Protein AF-A0A482X866-F1 (afdb_monomer_lite)

Organism: Laodelphax striatellus (NCBI:txid195883)

Sequence (170 aa):
MGLFTWKLSGLPGAQVAHSLAEAVRQKCSPEDVVMLLKEVPGAEEAGGGGGDAAASSRFNPLKIDVLIQTLLHLGAKSFSHSFAAISKYHYVFKTLAESEEAQICILKSVFELWRDHQQMMVVIIDKMLKTQILECSAVATGYSRREMSHEASPSSSIFIYDVVWLTQSF

Secondary structure (DSSP, 8-state):
----GGGSTTSTTHHHHHHHHHHHHTT--HHHHHHHHHTSPPTTTS--------TT-SS-HHHHHHHHHHHHHHHTTSHHHHHHHHHHTHHHHHHHTSSHHHHHHHHHHHHHHHTT-HHHHHHHHHHHHHTTSS-HHHHHHHHHSHHHHHHS-HHHHHHHHHHHHHHHT-

Foldseek 3Di:
DFPLVLPDPPDQCSVLLVVLLVCVVVVHALVVLVVSLVPRDAPVPPDDDDDDCPDDPVAGLSSLLSCLSRQCVVQVPDLVSNLVSCVRNVVVLQVQLVDLVSLLSNLVSLCNNCVVPLVSSLSNVLSCCVSVSHDLVSLVVSCPPVVNVVSHDPVSNVSSCVSSVVSVVD

Structure (mmCIF, N/CA/C/O backbone):
data_AF-A0A482X866-F1
#
_entry.id   AF-A0A482X866-F1
#
loop_
_atom_site.group_PDB
_atom_site.id
_atom_site.type_symbol
_atom_site.label_atom_id
_atom_site.label_alt_id
_atom_site.label_comp_id
_atom_site.label_asym_id
_atom_site.label_entity_id
_atom_site.label_seq_id
_atom_site.pdbx_PDB_ins_code
_atom_site.Cartn_x
_atom_site.Cartn_y
_atom_site.Cartn_z
_atom_site.occupancy
_atom_site.B_iso_or_equiv
_atom_site.auth_seq_id
_atom_site.auth_comp_id
_atom_site.auth_asym_id
_atom_site.auth_atom_id
_atom_site.pdbx_PDB_model_num
ATOM 1 N N . MET A 1 1 ? 12.131 -12.239 -1.484 1.00 49.59 1 MET A N 1
ATOM 2 C CA . MET A 1 1 ? 10.698 -11.909 -1.320 1.00 49.59 1 MET A CA 1
ATOM 3 C C . MET A 1 1 ? 10.400 -12.371 0.082 1.00 49.59 1 MET A C 1
ATOM 5 O O . MET A 1 1 ? 10.583 -13.563 0.326 1.00 49.59 1 MET A O 1
ATOM 9 N N . GLY A 1 2 ? 10.060 -11.450 0.987 1.00 48.81 2 GLY A N 1
ATOM 10 C CA . GLY A 1 2 ? 9.758 -11.800 2.371 1.00 48.81 2 GLY A CA 1
ATOM 11 C C . GLY A 1 2 ? 8.700 -12.901 2.435 1.00 48.81 2 GLY A C 1
ATOM 12 O O . GLY A 1 2 ? 7.945 -13.112 1.479 1.00 48.81 2 GLY A O 1
ATOM 13 N N . LEU A 1 3 ? 8.691 -13.654 3.534 1.00 51.50 3 LEU A N 1
ATOM 14 C CA . LEU A 1 3 ? 7.676 -14.674 3.775 1.00 51.50 3 LEU A CA 1
ATOM 15 C C . LEU A 1 3 ? 6.302 -14.015 3.626 1.00 51.50 3 LEU A C 1
ATOM 17 O O . LEU A 1 3 ? 5.966 -13.130 4.397 1.00 51.50 3 LEU A O 1
ATOM 21 N N . PHE A 1 4 ? 5.524 -14.416 2.620 1.00 60.62 4 PHE A N 1
ATOM 22 C CA . PHE A 1 4 ? 4.126 -14.010 2.529 1.00 60.62 4 PHE A CA 1
ATOM 23 C C . PHE A 1 4 ? 3.411 -14.591 3.750 1.00 60.62 4 PHE A C 1
ATOM 25 O O . PHE A 1 4 ? 3.157 -15.800 3.795 1.00 60.62 4 PHE A O 1
ATOM 32 N N . THR A 1 5 ? 3.162 -13.745 4.750 1.00 58.75 5 THR A N 1
ATOM 33 C CA . THR A 1 5 ? 2.804 -14.143 6.119 1.00 58.75 5 THR A CA 1
ATOM 34 C C . THR A 1 5 ? 1.581 -15.064 6.147 1.00 58.75 5 THR A C 1
ATOM 36 O O .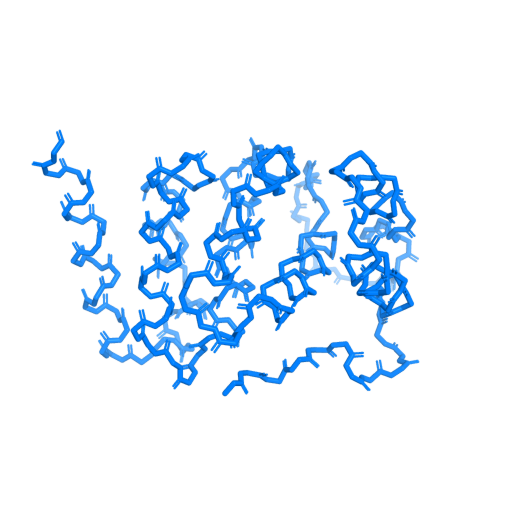 THR A 1 5 ? 1.538 -16.025 6.906 1.00 58.75 5 THR A O 1
ATOM 39 N N . TRP A 1 6 ? 0.643 -14.892 5.211 1.00 57.94 6 TRP A N 1
ATOM 40 C CA . TRP A 1 6 ? -0.627 -15.625 5.160 1.00 57.94 6 TRP A CA 1
ATOM 41 C C . TRP A 1 6 ? -0.584 -17.011 4.508 1.00 57.94 6 TRP A C 1
ATOM 43 O O . TRP A 1 6 ? -1.628 -17.632 4.344 1.00 57.94 6 TRP A O 1
ATOM 53 N N . LYS A 1 7 ? 0.590 -17.547 4.152 1.00 50.34 7 LYS A N 1
ATOM 54 C CA . LYS A 1 7 ? 0.690 -18.928 3.634 1.00 50.34 7 LYS A CA 1
ATOM 55 C C . LYS A 1 7 ? 0.345 -20.006 4.676 1.00 50.34 7 LYS A C 1
ATOM 57 O O . LYS A 1 7 ? 0.155 -21.160 4.302 1.00 50.34 7 LYS A O 1
ATOM 62 N N . LEU A 1 8 ? 0.278 -19.648 5.961 1.00 51.25 8 LEU A N 1
ATOM 63 C CA . LEU A 1 8 ? -0.081 -20.544 7.060 1.00 51.25 8 LEU A CA 1
ATOM 64 C C . LEU A 1 8 ? -1.575 -20.392 7.383 1.00 51.25 8 LEU A C 1
ATOM 66 O O . LEU A 1 8 ? -2.016 -19.348 7.862 1.00 51.25 8 LEU A O 1
ATOM 70 N N . SER A 1 9 ? -2.354 -21.448 7.149 1.00 50.38 9 SER A N 1
ATOM 71 C CA . SER A 1 9 ? -3.823 -21.507 7.261 1.00 50.38 9 SER A CA 1
ATOM 72 C C . SER A 1 9 ? -4.387 -21.437 8.696 1.00 50.38 9 SER A C 1
ATOM 74 O O . SER A 1 9 ? -5.456 -21.973 8.964 1.00 50.38 9 SER A O 1
ATOM 76 N N . GLY A 1 10 ? -3.690 -20.777 9.625 1.00 56.66 10 GLY A N 1
ATOM 77 C CA . GLY A 1 10 ? -4.089 -20.640 11.033 1.00 56.66 10 GLY A CA 1
ATOM 78 C C . GLY A 1 10 ? -3.793 -19.276 11.661 1.00 56.66 10 GLY A C 1
ATOM 79 O O . GLY A 1 10 ? -3.995 -19.114 12.860 1.00 56.66 10 GLY A O 1
ATOM 80 N N . LEU A 1 11 ? -3.306 -18.302 10.886 1.00 67.19 11 LEU A N 1
ATOM 81 C CA . LEU A 1 11 ? -3.042 -16.956 11.397 1.00 67.19 11 LEU A CA 1
ATOM 82 C C . LEU A 1 11 ? -4.323 -16.100 11.405 1.00 67.19 11 LEU A C 1
ATOM 84 O O . LEU A 1 11 ? -5.143 -16.216 10.485 1.00 67.19 11 LEU A O 1
ATOM 88 N N . PRO A 1 12 ? -4.502 -15.221 12.406 1.00 69.06 12 PRO A N 1
ATOM 89 C CA . PRO A 1 12 ? -5.661 -14.334 12.476 1.00 69.06 12 PRO A CA 1
ATOM 90 C C . PRO A 1 12 ? -5.691 -13.426 11.243 1.00 69.06 12 PRO A C 1
ATOM 92 O O . PRO A 1 12 ? -4.735 -12.712 10.995 1.00 69.06 12 PRO A O 1
ATOM 95 N N . GLY A 1 13 ? -6.759 -13.461 10.442 1.00 74.81 13 GLY A N 1
ATOM 96 C CA . GLY A 1 13 ? -6.849 -12.693 9.189 1.00 74.81 13 GLY A CA 1
ATOM 97 C C . GLY A 1 13 ? -6.429 -13.448 7.919 1.00 74.81 13 GLY A C 1
ATOM 98 O O . GLY A 1 13 ? -6.659 -12.939 6.823 1.00 74.81 13 GLY A O 1
ATOM 99 N N . ALA A 1 14 ? -5.924 -14.686 8.022 1.00 78.94 14 ALA A N 1
ATOM 100 C CA . ALA A 1 14 ? -5.536 -15.490 6.856 1.00 78.94 14 ALA A CA 1
ATOM 101 C C . ALA A 1 14 ? -6.706 -15.745 5.890 1.00 78.94 14 ALA A C 1
ATOM 103 O O . ALA A 1 14 ? -6.525 -15.653 4.678 1.00 78.94 14 ALA A O 1
ATOM 104 N N . GLN A 1 15 ? -7.906 -16.028 6.409 1.00 81.62 15 GLN A N 1
ATOM 105 C CA . GLN A 1 15 ? -9.103 -16.227 5.581 1.00 81.62 15 GLN A CA 1
ATOM 106 C C . GLN A 1 15 ? -9.456 -14.962 4.790 1.00 81.62 15 GLN A C 1
ATOM 108 O O . GLN A 1 15 ? -9.634 -15.032 3.577 1.00 81.62 15 GLN A O 1
ATOM 113 N N . VAL A 1 16 ? -9.454 -13.799 5.449 1.00 85.19 16 VAL A N 1
ATOM 114 C CA . VAL A 1 16 ? -9.720 -12.515 4.787 1.00 85.19 16 VAL A CA 1
ATOM 115 C C . VAL A 1 16 ? -8.632 -12.189 3.765 1.00 85.19 16 VAL A C 1
ATOM 117 O O . VAL A 1 16 ? -8.950 -11.729 2.675 1.00 85.19 16 VAL A O 1
ATOM 120 N N . ALA A 1 17 ? -7.362 -12.487 4.054 1.00 85.88 17 ALA A N 1
ATOM 121 C CA . ALA A 1 17 ? -6.268 -12.318 3.097 1.00 85.88 17 ALA A CA 1
ATOM 122 C C . ALA A 1 17 ? -6.465 -13.168 1.827 1.00 85.88 17 ALA A C 1
ATOM 124 O O . ALA A 1 17 ? -6.204 -12.688 0.723 1.00 85.88 17 ALA A O 1
ATOM 125 N N . HIS A 1 18 ? -6.965 -14.403 1.954 1.00 85.75 18 HIS A N 1
ATOM 126 C CA . HIS A 1 18 ? -7.275 -15.257 0.801 1.00 85.75 18 HIS A CA 1
ATOM 127 C C . HIS A 1 18 ? -8.451 -14.701 -0.009 1.00 85.75 18 HIS A C 1
ATOM 129 O O . HIS A 1 18 ? -8.310 -14.513 -1.218 1.00 85.75 18 HIS A O 1
ATOM 135 N N . SER A 1 19 ? -9.561 -14.353 0.650 1.00 87.75 19 SER A N 1
ATOM 136 C CA . SER A 1 19 ? -10.724 -13.739 -0.005 1.00 87.75 19 SER A CA 1
ATOM 137 C C . SER A 1 19 ? -10.353 -12.432 -0.712 1.00 87.75 19 SER A C 1
ATOM 139 O O . SER A 1 19 ? -10.730 -12.201 -1.861 1.00 87.75 19 SER A O 1
ATOM 141 N N . LEU A 1 20 ? -9.542 -11.594 -0.060 1.00 88.88 20 LEU A N 1
ATOM 142 C CA . LEU A 1 20 ? -9.030 -10.353 -0.628 1.00 88.88 20 LEU A CA 1
ATOM 143 C C . LEU A 1 20 ? -8.134 -10.623 -1.841 1.00 88.88 20 LEU A C 1
ATOM 145 O O . LEU A 1 20 ? -8.250 -9.936 -2.857 1.00 88.88 20 LEU A O 1
ATOM 149 N N . ALA A 1 21 ? -7.268 -11.636 -1.777 1.00 88.75 21 ALA A N 1
ATOM 150 C CA . ALA A 1 21 ? -6.409 -11.990 -2.897 1.00 88.75 21 ALA A CA 1
ATOM 151 C C . ALA A 1 21 ? -7.219 -12.422 -4.129 1.00 88.75 21 ALA A C 1
ATOM 153 O O . ALA A 1 21 ? -6.893 -12.032 -5.255 1.00 88.75 21 ALA A O 1
ATOM 154 N N . GLU A 1 22 ? -8.279 -13.205 -3.930 1.00 89.56 22 GLU A N 1
ATOM 155 C CA . GLU A 1 22 ? -9.188 -13.627 -4.997 1.00 89.56 22 GLU A CA 1
ATOM 156 C C . GLU A 1 22 ? -9.973 -12.446 -5.577 1.00 89.56 22 GLU A C 1
ATOM 158 O O . GLU A 1 22 ? -9.969 -12.247 -6.795 1.00 89.56 22 GLU A O 1
ATOM 163 N N . ALA A 1 23 ? -10.553 -11.600 -4.723 1.00 89.19 23 ALA A N 1
ATOM 164 C CA . ALA A 1 23 ? -11.293 -10.414 -5.145 1.00 89.19 23 ALA A CA 1
ATOM 165 C C . ALA A 1 23 ? -10.414 -9.448 -5.961 1.00 89.19 23 ALA A C 1
ATOM 167 O O . ALA A 1 23 ? -10.821 -8.929 -7.005 1.00 89.19 23 ALA A O 1
ATOM 168 N N . VAL A 1 24 ? -9.169 -9.218 -5.535 1.00 89.12 24 VAL A N 1
ATOM 169 C CA . VAL A 1 24 ? -8.221 -8.346 -6.250 1.00 89.12 24 VAL A CA 1
ATOM 170 C C . VAL A 1 24 ? -7.841 -8.940 -7.608 1.00 89.12 24 VAL A C 1
ATOM 172 O O . VAL A 1 24 ? -7.778 -8.206 -8.598 1.00 89.12 24 VAL A O 1
ATOM 175 N N . ARG A 1 25 ? -7.664 -10.266 -7.706 1.00 87.69 25 ARG A N 1
ATOM 176 C CA . ARG A 1 25 ? -7.442 -10.956 -8.993 1.00 87.69 25 ARG A CA 1
ATOM 177 C C . ARG A 1 25 ? -8.636 -10.820 -9.937 1.00 87.69 25 ARG A C 1
ATOM 179 O O . ARG A 1 25 ? -8.438 -10.689 -11.143 1.00 87.69 25 ARG A O 1
ATOM 186 N N . GLN A 1 26 ? -9.849 -10.775 -9.393 1.00 91.19 26 GLN A N 1
ATOM 187 C CA . GLN A 1 26 ? -11.086 -10.503 -10.132 1.00 91.19 26 GLN A CA 1
ATOM 188 C C . GLN A 1 26 ? -11.323 -9.006 -10.407 1.00 91.19 26 GLN A C 1
ATOM 190 O O . GLN A 1 26 ? -12.365 -8.631 -10.936 1.00 91.19 26 GLN A O 1
ATOM 195 N N . LYS A 1 27 ? -10.333 -8.146 -10.129 1.00 87.94 27 LYS A N 1
ATOM 196 C CA . LYS A 1 27 ? -10.365 -6.695 -10.365 1.00 87.94 27 LYS A CA 1
ATOM 197 C C . LYS A 1 27 ? -11.463 -5.957 -9.587 1.00 87.94 27 LYS A C 1
ATOM 199 O O . LYS A 1 27 ? -11.923 -4.928 -10.079 1.00 87.94 27 LYS A O 1
ATOM 204 N N . CYS A 1 28 ? -11.781 -6.402 -8.370 1.00 88.81 28 CYS A N 1
ATOM 205 C CA . CYS A 1 28 ? -12.707 -5.718 -7.456 1.00 88.81 28 CYS A CA 1
ATOM 206 C C . CYS A 1 28 ? -12.420 -4.213 -7.286 1.00 88.81 28 CYS A C 1
ATOM 208 O O . CYS A 1 28 ? -11.300 -3.732 -7.560 1.00 88.81 28 CYS A O 1
ATOM 210 N N . SER A 1 29 ? -13.439 -3.471 -6.852 1.00 92.12 29 SER A N 1
ATOM 211 C CA . SER A 1 29 ? -13.346 -2.033 -6.613 1.00 92.12 29 SER A CA 1
ATOM 212 C C . SER A 1 29 ? -12.680 -1.721 -5.259 1.00 92.12 29 SER A C 1
ATOM 214 O O . SER A 1 29 ? -12.544 -2.602 -4.406 1.00 92.12 29 SER A O 1
ATOM 216 N N . PRO A 1 30 ? -12.206 -0.483 -5.033 1.00 88.81 30 PRO A N 1
ATOM 217 C CA . PRO A 1 30 ? -11.706 -0.062 -3.722 1.00 88.81 30 PRO A CA 1
ATOM 218 C C . PRO A 1 30 ? -12.738 -0.229 -2.598 1.00 88.81 30 PRO A C 1
ATOM 220 O O . PRO A 1 30 ? -12.375 -0.558 -1.471 1.00 88.81 30 PRO A O 1
ATOM 223 N N . GLU A 1 31 ? -14.021 -0.044 -2.906 1.00 90.12 31 GLU A N 1
ATOM 224 C CA . GLU A 1 31 ? -15.131 -0.202 -1.966 1.00 90.12 31 GLU A CA 1
ATOM 225 C C . GLU A 1 31 ? -15.289 -1.663 -1.530 1.00 90.12 31 GLU A C 1
ATOM 227 O O . GLU A 1 31 ? -15.437 -1.925 -0.336 1.00 90.12 31 GLU A O 1
ATOM 232 N N . ASP A 1 32 ? -15.164 -2.614 -2.463 1.00 89.38 32 ASP A N 1
ATOM 233 C CA . ASP A 1 32 ? -15.185 -4.051 -2.159 1.00 89.38 32 ASP A CA 1
ATOM 234 C C . ASP A 1 32 ? -14.054 -4.431 -1.194 1.00 89.38 32 ASP A C 1
ATOM 236 O O . ASP A 1 32 ? -14.256 -5.184 -0.241 1.00 89.38 32 ASP A O 1
ATOM 240 N N . VAL A 1 33 ? -12.859 -3.864 -1.399 1.00 89.12 33 VAL A N 1
ATOM 241 C CA . VAL A 1 33 ? -11.713 -4.077 -0.504 1.00 89.12 33 VAL A CA 1
ATOM 242 C C . VAL A 1 33 ? -12.009 -3.551 0.898 1.00 89.12 33 VAL A C 1
ATOM 244 O O . VAL A 1 33 ? -11.759 -4.252 1.876 1.00 89.12 33 VAL A O 1
ATOM 247 N N . VAL A 1 34 ? -12.576 -2.346 1.022 1.00 87.88 34 VAL A N 1
ATOM 248 C CA . VAL A 1 34 ? -12.972 -1.787 2.326 1.00 87.88 34 VAL A CA 1
ATOM 249 C C . VAL A 1 34 ? -14.017 -2.671 3.009 1.00 87.88 34 VAL A C 1
ATOM 251 O O . VAL A 1 34 ? -13.954 -2.852 4.224 1.00 87.88 34 VAL A O 1
ATOM 254 N N . MET A 1 35 ? -14.958 -3.239 2.251 1.00 88.19 35 MET A N 1
ATOM 255 C CA . MET A 1 35 ? -15.966 -4.157 2.783 1.00 88.19 35 MET A CA 1
ATOM 256 C C . MET A 1 35 ? -15.339 -5.447 3.315 1.00 88.19 35 MET A C 1
ATOM 258 O O . MET A 1 35 ? -15.608 -5.804 4.459 1.00 88.19 35 MET A O 1
ATOM 262 N N . LEU A 1 36 ? -14.436 -6.079 2.561 1.00 88.00 36 LEU A N 1
ATOM 263 C CA . LEU A 1 36 ? -13.717 -7.279 3.010 1.00 88.00 36 LEU A CA 1
ATOM 264 C C . LEU A 1 36 ? -12.851 -7.007 4.247 1.00 88.00 36 LEU A C 1
ATOM 266 O O . LEU A 1 36 ? -12.802 -7.809 5.174 1.00 88.00 36 LEU A O 1
ATOM 270 N N . LEU A 1 37 ? -12.213 -5.836 4.325 1.00 86.12 37 LEU A N 1
ATOM 271 C CA . LEU A 1 37 ? -11.425 -5.452 5.498 1.00 86.12 37 LEU A CA 1
ATOM 272 C C . LEU A 1 37 ? -12.268 -5.266 6.770 1.00 86.12 37 LEU A C 1
ATOM 274 O O . LEU A 1 37 ? -11.710 -5.282 7.870 1.00 86.12 37 LEU A O 1
ATOM 278 N N . LYS A 1 38 ? -13.592 -5.084 6.675 1.00 85.81 38 LYS A N 1
ATOM 279 C CA . LYS A 1 38 ? -14.466 -5.042 7.862 1.00 85.81 38 LYS A CA 1
ATOM 280 C C . LYS A 1 38 ? -14.588 -6.403 8.541 1.00 85.81 38 LYS A C 1
ATOM 282 O O . LYS A 1 38 ? -14.806 -6.418 9.745 1.00 85.81 38 LYS A O 1
ATOM 287 N N . GLU A 1 39 ? -14.390 -7.494 7.804 1.00 84.12 39 GLU A N 1
ATOM 288 C CA . GLU A 1 39 ? -14.464 -8.872 8.310 1.00 84.12 39 GLU A CA 1
ATOM 289 C C . GLU A 1 39 ? -13.228 -9.280 9.123 1.00 84.12 39 GLU A C 1
ATOM 291 O O . GLU A 1 39 ? -13.243 -10.300 9.809 1.00 84.12 39 GLU A O 1
ATOM 296 N N . VAL A 1 40 ? -12.145 -8.496 9.070 1.00 81.94 40 VAL A N 1
ATOM 297 C CA . VAL A 1 40 ? -10.960 -8.748 9.896 1.00 81.94 40 VAL A CA 1
ATOM 298 C C . VAL A 1 40 ? -11.308 -8.468 11.363 1.00 81.94 40 VAL A C 1
ATOM 300 O O . VAL A 1 40 ? -11.678 -7.324 11.673 1.00 81.94 40 VAL A O 1
ATOM 303 N N . PRO A 1 41 ? -11.140 -9.454 12.267 1.00 75.00 41 PRO A N 1
ATOM 304 C CA . PRO A 1 41 ? -11.446 -9.277 13.679 1.00 75.00 41 PRO A CA 1
ATOM 305 C C . PRO A 1 41 ? -10.634 -8.123 14.278 1.00 75.00 41 PRO A C 1
ATOM 307 O O . PRO A 1 41 ? -9.477 -7.871 13.915 1.00 75.00 41 PRO A O 1
ATOM 310 N N . GLY A 1 42 ? -11.272 -7.377 15.180 1.00 64.31 42 GLY A N 1
ATOM 311 C CA . GLY A 1 42 ? -10.607 -6.357 15.985 1.00 64.31 42 GLY A CA 1
ATOM 312 C C . GLY A 1 42 ? -9.525 -6.981 16.863 1.00 64.31 42 GLY A C 1
ATOM 313 O O . GLY A 1 42 ? -9.662 -8.126 17.290 1.00 64.31 42 GLY A O 1
ATOM 314 N N . ALA A 1 43 ? -8.473 -6.223 17.188 1.00 53.84 43 ALA A N 1
ATOM 315 C CA . ALA A 1 43 ? -7.453 -6.651 18.153 1.00 53.84 43 ALA A CA 1
ATOM 316 C C . ALA A 1 43 ? -8.048 -7.063 19.522 1.00 53.84 43 ALA A C 1
ATOM 318 O O . ALA A 1 43 ? -7.409 -7.792 20.270 1.00 53.84 43 ALA A O 1
ATOM 319 N N . GLU A 1 44 ? -9.282 -6.644 19.825 1.00 52.06 44 GLU A N 1
ATOM 320 C CA . GLU A 1 44 ? -10.010 -6.997 21.048 1.00 52.06 44 GLU A CA 1
ATOM 321 C C . GLU A 1 44 ? -10.621 -8.411 21.037 1.00 52.06 44 GLU A C 1
ATOM 323 O O . GLU A 1 44 ? -10.858 -8.973 22.103 1.00 52.06 44 GLU A O 1
ATOM 328 N N . GLU A 1 45 ? -10.845 -9.027 19.872 1.00 49.97 45 GLU A N 1
ATOM 329 C CA . GLU A 1 45 ? -11.539 -10.325 19.779 1.00 49.97 45 GLU A CA 1
ATOM 330 C C . GLU A 1 45 ? -10.585 -11.527 19.654 1.00 49.97 45 GLU A C 1
ATOM 332 O O . GLU A 1 45 ? -11.007 -12.672 19.813 1.00 49.97 45 GLU A O 1
ATOM 337 N N . ALA A 1 46 ? -9.292 -11.297 19.392 1.00 44.94 46 ALA A N 1
ATOM 338 C CA . ALA A 1 46 ? -8.346 -12.355 19.016 1.00 44.94 46 ALA A CA 1
ATOM 339 C C . ALA A 1 46 ? -7.494 -12.944 20.163 1.00 44.94 46 ALA A C 1
ATOM 341 O O . ALA A 1 46 ? -6.731 -13.878 19.916 1.00 44.94 46 ALA A O 1
ATOM 342 N N . GLY A 1 47 ? -7.604 -12.472 21.409 1.00 40.59 47 GLY A N 1
ATOM 343 C CA . GLY A 1 47 ? -6.862 -13.101 22.506 1.00 40.59 47 GLY A CA 1
ATOM 344 C C . GLY A 1 47 ? -6.927 -12.357 23.831 1.00 40.59 47 GLY A C 1
ATOM 345 O O . GLY A 1 47 ? -6.356 -11.282 23.982 1.00 40.59 47 GLY A O 1
ATOM 346 N N . GLY A 1 48 ? -7.576 -12.964 24.825 1.00 43.41 48 GLY A N 1
ATOM 347 C CA . GLY A 1 48 ? -7.426 -12.549 26.213 1.00 43.41 48 GLY A CA 1
ATOM 348 C C . GLY A 1 48 ? -6.013 -12.839 26.728 1.00 43.41 48 GLY A C 1
ATOM 349 O O . GLY A 1 48 ? -5.502 -13.942 26.545 1.00 43.41 48 GLY A O 1
ATOM 350 N N . GLY A 1 49 ? -5.426 -11.865 27.430 1.00 35.72 49 GLY A N 1
ATOM 351 C CA . GLY A 1 49 ? -4.307 -12.088 28.347 1.00 35.72 49 GLY A CA 1
ATOM 352 C C . GLY A 1 49 ? -3.066 -11.225 28.116 1.00 35.72 49 GLY A C 1
ATOM 353 O O . GLY A 1 49 ? -2.149 -11.644 27.425 1.00 35.72 49 GLY A O 1
ATOM 354 N N . GLY A 1 50 ? -2.991 -10.109 28.850 1.00 35.94 50 GLY A N 1
ATOM 355 C CA . GLY A 1 50 ? -1.750 -9.685 29.507 1.00 35.94 50 GLY A CA 1
ATOM 356 C C . GLY A 1 50 ? -0.862 -8.660 28.796 1.00 35.94 50 GLY A C 1
ATOM 357 O O . GLY A 1 50 ? -0.127 -8.999 27.881 1.00 35.94 50 GLY A O 1
ATOM 358 N N . GLY A 1 51 ? -0.817 -7.453 29.372 1.00 39.56 51 GLY A N 1
ATOM 359 C CA . GLY A 1 51 ? 0.429 -6.685 29.483 1.00 39.56 51 GLY A CA 1
ATOM 360 C C . GLY A 1 51 ? 0.798 -5.788 28.307 1.00 39.56 51 GLY A C 1
ATOM 361 O O . GLY A 1 51 ? 1.770 -6.052 27.619 1.00 39.56 51 GLY A O 1
ATOM 362 N N . ASP A 1 52 ? 0.024 -4.729 28.090 1.00 34.16 52 ASP A N 1
ATOM 363 C CA . ASP A 1 52 ? 0.484 -3.337 28.204 1.00 34.16 52 ASP A CA 1
ATOM 364 C C . ASP A 1 52 ? -0.559 -2.431 27.552 1.00 34.16 52 ASP A C 1
ATOM 366 O O . ASP A 1 52 ? -1.008 -2.648 26.428 1.00 34.16 52 ASP A O 1
ATOM 370 N N . ALA A 1 53 ? -0.991 -1.417 28.296 1.00 46.25 53 ALA A N 1
ATOM 371 C CA . ALA A 1 53 ? -1.979 -0.444 27.868 1.00 46.25 53 ALA A CA 1
ATOM 372 C C . ALA A 1 53 ? -1.420 0.443 26.739 1.00 46.25 53 ALA A C 1
ATOM 374 O O . ALA A 1 53 ? -1.053 1.596 26.957 1.00 46.25 53 ALA A O 1
ATOM 375 N N . ALA A 1 54 ? -1.377 -0.075 25.512 1.00 43.50 54 ALA A N 1
ATOM 376 C CA . ALA A 1 54 ? -1.277 0.734 24.309 1.00 43.50 54 ALA A CA 1
ATOM 377 C C . ALA A 1 54 ? -2.665 1.330 24.040 1.00 43.50 54 ALA A C 1
ATOM 379 O O . ALA A 1 54 ? -3.497 0.752 23.344 1.00 43.50 54 ALA A O 1
ATOM 380 N N . ALA A 1 55 ? -2.917 2.450 24.718 1.00 40.31 55 ALA A N 1
ATOM 381 C CA . ALA A 1 55 ? -4.007 3.396 24.522 1.00 40.31 55 ALA A CA 1
ATOM 382 C C . ALA A 1 55 ? -4.754 3.218 23.190 1.00 40.31 55 ALA A C 1
ATOM 384 O O . ALA A 1 55 ? -4.183 3.497 22.141 1.00 40.31 55 ALA A O 1
ATOM 385 N N . SER A 1 56 ? -6.016 2.772 23.254 1.00 43.16 56 SER A N 1
ATOM 386 C CA . SER A 1 56 ? -7.050 2.944 22.220 1.00 43.16 56 SER A CA 1
ATOM 387 C C . SER A 1 56 ? -6.495 3.148 20.803 1.00 43.16 56 SER A C 1
ATOM 389 O O . SER A 1 56 ? -6.555 4.258 20.264 1.00 43.16 56 SER A O 1
ATOM 391 N N . SER A 1 57 ? -5.892 2.111 20.221 1.00 51.56 57 SER A N 1
ATOM 392 C CA . SER A 1 57 ? -5.401 2.190 18.848 1.00 51.56 57 SER A CA 1
ATOM 393 C C . SER A 1 57 ? -6.602 2.457 17.942 1.00 51.56 57 SER A C 1
ATOM 395 O O . SER A 1 57 ? -7.415 1.569 17.698 1.00 51.56 57 SER A O 1
ATOM 397 N N . ARG A 1 58 ? -6.750 3.701 17.466 1.00 61.88 58 ARG A N 1
ATOM 398 C CA . ARG A 1 58 ? -7.821 4.119 16.538 1.00 61.88 58 ARG A CA 1
ATOM 399 C C . ARG A 1 58 ? -7.776 3.369 15.201 1.00 61.88 58 ARG A C 1
ATOM 401 O O . ARG A 1 58 ? -8.689 3.503 14.396 1.00 61.88 58 ARG A O 1
ATOM 408 N N . PHE A 1 59 ? -6.730 2.582 14.971 1.00 74.31 59 PHE A N 1
ATOM 409 C CA . PHE A 1 59 ? -6.530 1.756 13.793 1.00 74.31 59 PHE A CA 1
ATOM 410 C C . PHE A 1 59 ? -6.318 0.289 14.195 1.00 74.31 59 PHE A C 1
ATOM 412 O O . PHE A 1 59 ? -5.781 -0.016 15.263 1.00 74.31 59 PHE A O 1
ATOM 419 N N . ASN A 1 60 ? -6.723 -0.631 13.317 1.00 83.06 60 ASN A N 1
ATOM 420 C CA . ASN A 1 60 ? -6.505 -2.063 13.501 1.00 83.06 60 ASN A CA 1
ATOM 421 C C . ASN A 1 60 ? -5.230 -2.484 12.737 1.00 83.06 60 ASN A C 1
ATOM 423 O O . ASN A 1 60 ? -5.264 -2.511 11.502 1.00 83.06 60 ASN A O 1
ATOM 427 N N . PRO A 1 61 ? -4.126 -2.833 13.428 1.00 83.69 61 PRO A N 1
ATOM 428 C CA . PRO A 1 61 ? -2.874 -3.216 12.773 1.00 83.69 61 PRO A CA 1
ATOM 429 C C . PRO A 1 61 ? -3.025 -4.474 11.906 1.00 83.69 61 PRO A C 1
ATOM 431 O O . PRO A 1 61 ? -2.378 -4.582 10.870 1.00 83.69 61 PRO A O 1
ATOM 434 N N . LEU A 1 62 ? -3.939 -5.385 12.258 1.00 84.50 62 LEU A N 1
ATOM 435 C CA . LEU A 1 62 ? -4.201 -6.596 11.482 1.00 84.50 62 LEU A CA 1
ATOM 436 C C . LEU A 1 62 ? -4.858 -6.284 10.132 1.00 84.50 62 LEU A C 1
ATOM 438 O O . LEU A 1 62 ? -4.521 -6.897 9.123 1.00 84.50 62 LEU A O 1
ATOM 442 N N . LYS A 1 63 ? -5.769 -5.300 10.089 1.00 88.19 63 LYS A N 1
ATOM 443 C CA . LYS A 1 63 ? -6.383 -4.833 8.830 1.00 88.19 63 LYS A CA 1
ATOM 444 C C . LYS A 1 63 ? -5.339 -4.257 7.888 1.00 88.19 63 LYS A C 1
ATOM 446 O O . LYS A 1 63 ? -5.375 -4.531 6.690 1.00 88.19 63 LYS A O 1
ATOM 451 N N . ILE A 1 64 ? -4.423 -3.468 8.446 1.00 89.19 64 ILE A N 1
ATOM 452 C CA . ILE A 1 64 ? -3.301 -2.897 7.708 1.00 89.19 64 ILE A CA 1
ATOM 453 C C . ILE A 1 64 ? -2.438 -4.022 7.153 1.00 89.19 64 ILE A C 1
ATOM 455 O O . ILE A 1 64 ? -2.244 -4.085 5.944 1.00 89.19 64 ILE A O 1
ATOM 459 N N . ASP A 1 65 ? -1.988 -4.944 8.000 1.00 86.62 65 ASP A N 1
ATOM 460 C CA . ASP A 1 65 ? -1.081 -5.995 7.557 1.00 86.62 65 ASP A CA 1
ATOM 461 C C . ASP A 1 65 ? -1.713 -6.896 6.483 1.00 86.62 65 ASP A C 1
ATOM 463 O O . ASP A 1 65 ? -1.121 -7.100 5.423 1.00 86.62 65 ASP A O 1
ATOM 467 N N . VAL A 1 66 ? -2.968 -7.330 6.666 1.00 88.19 66 VAL A N 1
ATOM 468 C CA . VAL A 1 66 ? -3.712 -8.099 5.651 1.00 88.19 66 VAL A CA 1
ATOM 469 C C . VAL A 1 66 ? -3.773 -7.352 4.316 1.00 88.19 66 VAL A C 1
ATOM 471 O O . VAL A 1 66 ? -3.504 -7.955 3.272 1.00 88.19 66 VAL A O 1
ATOM 474 N N . LEU A 1 67 ? -4.082 -6.049 4.321 1.00 90.75 67 LEU A N 1
ATOM 475 C CA . LEU A 1 67 ? -4.143 -5.251 3.096 1.00 90.75 67 LEU A CA 1
ATOM 476 C C . LEU A 1 67 ? -2.771 -5.143 2.424 1.00 90.75 67 LEU A C 1
ATOM 478 O O . LEU A 1 67 ? -2.648 -5.437 1.232 1.00 90.75 67 LEU A O 1
ATOM 482 N N . ILE A 1 68 ? -1.760 -4.693 3.172 1.00 90.31 68 ILE A N 1
ATOM 483 C CA . ILE A 1 68 ? -0.423 -4.392 2.653 1.00 90.31 68 ILE A CA 1
ATOM 484 C C . ILE A 1 68 ? 0.223 -5.660 2.108 1.00 90.31 68 ILE A C 1
ATOM 486 O O . ILE A 1 68 ? 0.640 -5.677 0.947 1.00 90.31 68 ILE A O 1
ATOM 490 N N . GLN A 1 69 ? 0.238 -6.731 2.906 1.00 88.31 69 GLN A N 1
ATOM 491 C CA . GLN A 1 69 ? 0.800 -8.017 2.506 1.00 88.31 69 GLN A CA 1
ATOM 492 C C . GLN A 1 69 ? 0.091 -8.541 1.257 1.00 88.31 69 GLN A C 1
ATOM 494 O O . GLN A 1 69 ? 0.753 -8.930 0.301 1.00 88.31 69 GLN A O 1
ATOM 499 N N . THR A 1 70 ? -1.244 -8.503 1.200 1.00 89.50 70 THR A N 1
ATOM 500 C CA . THR A 1 70 ? -1.996 -9.074 0.070 1.00 89.50 70 THR A CA 1
ATOM 501 C C . THR A 1 70 ? -1.852 -8.249 -1.209 1.00 89.50 70 THR A C 1
ATOM 503 O O . THR A 1 70 ? -1.475 -8.787 -2.254 1.00 89.50 70 THR A O 1
ATOM 506 N N . LEU A 1 71 ? -2.119 -6.939 -1.157 1.00 89.69 71 LEU A N 1
ATOM 507 C CA . LEU A 1 71 ? -2.095 -6.082 -2.347 1.00 89.69 71 LEU A CA 1
ATOM 508 C C . LEU A 1 71 ? -0.694 -5.951 -2.931 1.00 89.69 71 LEU A C 1
ATOM 510 O O . LEU A 1 71 ? -0.516 -6.088 -4.145 1.00 89.69 71 LEU A O 1
ATOM 514 N N . LEU A 1 72 ? 0.305 -5.687 -2.087 1.00 88.69 72 LEU A N 1
ATOM 515 C CA . LEU A 1 72 ? 1.661 -5.481 -2.580 1.00 88.69 72 LEU A CA 1
ATOM 516 C C . LEU A 1 72 ? 2.304 -6.794 -3.020 1.00 88.69 72 LEU A C 1
ATOM 518 O O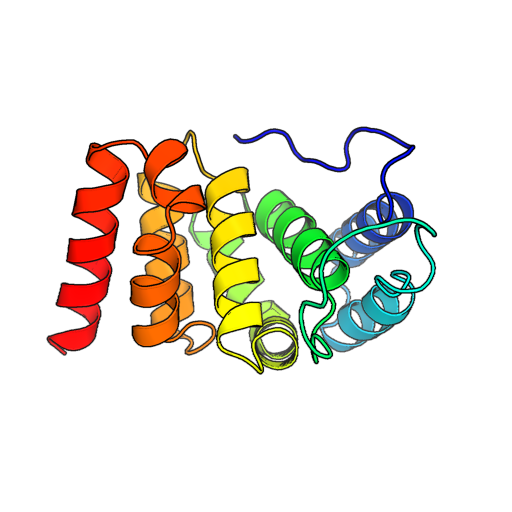 . LEU A 1 72 ? 3.068 -6.765 -3.983 1.00 88.69 72 LEU A O 1
ATOM 522 N N . HIS A 1 73 ? 1.945 -7.937 -2.420 1.00 87.88 73 HIS A N 1
ATOM 523 C CA . HIS A 1 73 ? 2.375 -9.244 -2.919 1.00 87.88 73 HIS A CA 1
ATOM 524 C C . HIS A 1 73 ? 1.797 -9.553 -4.306 1.00 87.88 73 HIS A C 1
ATOM 526 O O . HIS A 1 73 ? 2.519 -10.024 -5.181 1.00 87.88 73 HIS A O 1
ATOM 532 N N . LEU A 1 74 ? 0.522 -9.239 -4.563 1.00 87.44 74 LEU A N 1
ATOM 533 C CA . LEU A 1 74 ? -0.064 -9.401 -5.901 1.00 87.44 74 LEU A CA 1
ATOM 534 C C . LEU A 1 74 ? 0.546 -8.437 -6.930 1.00 87.44 74 LEU A C 1
ATOM 536 O O . LEU A 1 74 ? 0.718 -8.799 -8.095 1.00 87.44 74 LEU A O 1
ATOM 540 N N . GLY A 1 75 ? 0.907 -7.225 -6.503 1.00 86.38 75 GLY A N 1
ATOM 541 C CA . GLY A 1 75 ? 1.596 -6.234 -7.332 1.00 86.38 75 GLY A CA 1
ATOM 542 C C . GLY A 1 75 ? 3.094 -6.497 -7.524 1.00 86.38 75 GLY A C 1
ATOM 543 O O . GLY A 1 75 ? 3.726 -5.825 -8.329 1.00 86.38 75 GLY A O 1
ATOM 544 N N . ALA A 1 76 ? 3.676 -7.475 -6.834 1.00 87.00 76 ALA A N 1
ATOM 545 C CA . ALA A 1 76 ? 5.120 -7.628 -6.670 1.00 87.00 76 ALA A CA 1
ATOM 546 C C . ALA A 1 76 ? 5.916 -8.025 -7.930 1.00 87.00 76 ALA A C 1
ATOM 548 O O . ALA A 1 76 ? 7.140 -8.128 -7.881 1.00 87.00 76 ALA A O 1
ATOM 549 N N . LYS A 1 77 ? 5.246 -8.274 -9.062 1.00 86.50 77 LYS A N 1
ATOM 550 C CA . LYS A 1 77 ? 5.882 -8.741 -10.305 1.00 86.50 77 LYS A CA 1
ATOM 551 C C . LYS A 1 77 ? 6.862 -7.726 -10.902 1.00 86.50 77 LYS A C 1
ATOM 553 O O . LYS A 1 77 ? 7.857 -8.118 -11.503 1.00 86.50 77 LYS A O 1
ATOM 558 N N . SER A 1 78 ? 6.558 -6.435 -10.797 1.00 87.00 78 SER A N 1
ATOM 559 C CA . SER A 1 78 ? 7.453 -5.350 -11.205 1.00 87.00 78 SER A CA 1
ATOM 560 C C . SER A 1 78 ? 7.040 -4.038 -10.543 1.00 87.00 78 SER A C 1
ATOM 562 O O . SER A 1 78 ? 5.914 -3.914 -10.061 1.00 87.00 78 SER A O 1
ATOM 564 N N . PHE A 1 79 ? 7.915 -3.029 -10.592 1.00 88.69 79 PHE A N 1
ATOM 565 C CA . PHE A 1 79 ? 7.640 -1.695 -10.043 1.00 88.69 79 PHE A CA 1
ATOM 566 C C . PHE A 1 79 ? 6.319 -1.119 -10.568 1.00 88.69 79 PHE A C 1
ATOM 568 O O . PHE A 1 79 ? 5.484 -0.658 -9.795 1.00 88.69 79 PHE A O 1
ATOM 575 N N . SER A 1 80 ? 6.077 -1.233 -11.878 1.00 90.88 80 SER A N 1
ATOM 576 C CA . SER A 1 80 ? 4.850 -0.742 -12.512 1.00 90.88 80 SER A CA 1
ATOM 577 C C . SER A 1 80 ? 3.585 -1.420 -11.979 1.00 90.88 80 SER A C 1
ATOM 579 O O . SER A 1 80 ? 2.570 -0.748 -11.817 1.00 90.88 80 SER A O 1
ATOM 581 N N . HIS A 1 81 ? 3.630 -2.723 -11.675 1.00 90.00 81 HIS A N 1
ATOM 582 C CA . HIS A 1 81 ? 2.473 -3.438 -11.125 1.00 90.00 81 HIS A CA 1
ATOM 583 C C . HIS A 1 81 ? 2.172 -2.983 -9.695 1.00 90.00 81 HIS A C 1
ATOM 585 O O . HIS A 1 81 ? 1.016 -2.706 -9.376 1.00 90.00 81 HIS A O 1
ATOM 591 N N . SER A 1 82 ? 3.195 -2.826 -8.853 1.00 91.31 82 SER A N 1
ATOM 592 C CA . SER A 1 82 ? 3.004 -2.299 -7.501 1.00 91.31 82 SER A CA 1
ATOM 593 C C . SER A 1 82 ? 2.517 -0.855 -7.510 1.00 91.31 82 SER A C 1
ATOM 595 O O . SER A 1 82 ? 1.624 -0.512 -6.742 1.00 91.31 82 SER A O 1
ATOM 597 N N . PHE A 1 83 ? 3.025 -0.010 -8.408 1.00 92.75 83 PHE A N 1
ATOM 598 C CA . PHE A 1 83 ? 2.547 1.368 -8.531 1.00 92.75 83 PHE A CA 1
ATOM 599 C C . PHE A 1 83 ? 1.101 1.434 -9.009 1.00 92.75 83 PHE A C 1
ATOM 601 O O . PHE A 1 83 ? 0.329 2.224 -8.472 1.00 92.75 83 PHE A O 1
ATOM 608 N N . ALA A 1 84 ? 0.716 0.589 -9.967 1.00 92.38 84 ALA A N 1
ATOM 609 C CA . ALA A 1 84 ? -0.670 0.482 -10.403 1.00 92.38 84 ALA A CA 1
ATOM 610 C C . ALA A 1 84 ? -1.586 0.025 -9.257 1.00 92.38 84 ALA A C 1
ATOM 612 O O . ALA A 1 84 ? -2.671 0.578 -9.097 1.00 92.38 84 ALA A O 1
ATOM 613 N N . ALA A 1 85 ? -1.141 -0.925 -8.427 1.00 91.94 85 ALA A N 1
ATOM 614 C CA . ALA A 1 85 ? -1.885 -1.364 -7.248 1.00 91.94 85 ALA A CA 1
ATOM 615 C C . ALA A 1 85 ? -2.046 -0.233 -6.216 1.00 91.94 85 ALA A C 1
ATOM 617 O O . ALA A 1 85 ? -3.166 0.042 -5.791 1.00 91.94 85 ALA A O 1
ATOM 618 N N . ILE A 1 86 ? -0.960 0.473 -5.875 1.00 92.88 86 ILE A N 1
ATOM 619 C CA . ILE A 1 86 ? -0.990 1.616 -4.946 1.00 92.88 86 ILE A CA 1
ATOM 620 C C . ILE A 1 86 ? -1.918 2.716 -5.470 1.00 92.88 86 ILE A C 1
ATOM 622 O O . ILE A 1 86 ? -2.728 3.243 -4.719 1.00 92.88 86 ILE A O 1
ATOM 626 N N . SER A 1 87 ? -1.839 3.047 -6.761 1.00 93.06 87 SER A N 1
ATOM 627 C CA . SER A 1 87 ? -2.689 4.076 -7.362 1.00 93.06 87 SER A CA 1
ATOM 628 C C . SER A 1 87 ? -4.158 3.657 -7.444 1.00 93.06 87 SER A C 1
ATOM 630 O O . SER A 1 87 ? -5.023 4.472 -7.142 1.00 93.06 87 SER A O 1
ATOM 632 N N . LYS A 1 88 ? -4.458 2.401 -7.803 1.00 92.50 88 LYS A N 1
ATOM 633 C CA . LYS A 1 88 ? -5.841 1.902 -7.888 1.00 92.50 88 LYS A CA 1
ATOM 634 C C . LYS A 1 88 ? -6.530 1.893 -6.523 1.00 92.50 88 LYS A C 1
ATOM 636 O O . LYS A 1 88 ? -7.696 2.258 -6.432 1.00 92.50 88 LYS A O 1
ATOM 641 N N . TYR A 1 89 ? -5.820 1.475 -5.478 1.00 93.75 89 TYR A N 1
ATOM 642 C CA . TYR A 1 89 ? -6.371 1.331 -4.129 1.00 93.75 89 TYR A CA 1
ATOM 643 C C . TYR A 1 89 ? -5.999 2.496 -3.201 1.00 93.75 89 TYR A C 1
ATOM 645 O O . TYR A 1 89 ? -6.157 2.380 -1.990 1.00 93.75 89 TYR A O 1
ATOM 653 N N . HIS A 1 90 ? -5.530 3.624 -3.753 1.00 93.44 90 HIS A N 1
ATOM 654 C CA . HIS A 1 90 ? -5.020 4.782 -3.002 1.00 93.44 90 HIS A CA 1
ATOM 655 C C . HIS A 1 90 ? -5.975 5.257 -1.902 1.00 93.44 90 HIS A C 1
ATOM 657 O O . HIS A 1 90 ? -5.544 5.476 -0.773 1.00 93.44 90 HIS A O 1
ATOM 663 N N . TYR A 1 91 ? -7.274 5.323 -2.205 1.00 92.00 91 TYR A N 1
ATOM 664 C CA . TYR A 1 91 ? -8.310 5.669 -1.232 1.00 92.00 91 TYR A CA 1
ATOM 665 C C . TYR A 1 91 ? -8.282 4.755 0.006 1.00 92.00 91 TYR A C 1
ATOM 667 O O . TYR A 1 91 ? -8.258 5.247 1.129 1.00 92.00 91 TYR A O 1
ATOM 675 N N . VAL A 1 92 ? -8.182 3.436 -0.192 1.00 92.81 92 VAL A N 1
ATOM 676 C CA . VAL A 1 92 ? -8.125 2.447 0.899 1.00 92.81 92 VAL A CA 1
ATOM 677 C C . VAL A 1 92 ? -6.876 2.650 1.755 1.00 92.81 92 VAL A C 1
ATOM 679 O O . VAL A 1 92 ? -6.956 2.629 2.981 1.00 92.81 92 VAL A O 1
ATOM 682 N N . PHE A 1 93 ? -5.725 2.897 1.118 1.00 91.88 93 PHE A N 1
ATOM 683 C CA . PHE A 1 93 ? -4.488 3.214 1.833 1.00 91.88 93 PHE A CA 1
ATOM 684 C C . PHE A 1 93 ? -4.647 4.473 2.690 1.00 91.88 93 PHE A C 1
ATOM 686 O O . PHE A 1 93 ? -4.242 4.465 3.847 1.00 91.88 93 PHE A O 1
ATOM 693 N N . LYS A 1 94 ? -5.268 5.534 2.159 1.00 91.62 94 LYS A N 1
ATOM 694 C CA . LYS A 1 94 ? -5.497 6.782 2.902 1.00 91.62 94 LYS A CA 1
ATOM 695 C C . LYS A 1 94 ? -6.438 6.606 4.088 1.00 91.62 94 LYS A C 1
ATOM 697 O O . LYS A 1 94 ? -6.149 7.166 5.138 1.00 91.62 94 LYS A O 1
ATOM 702 N N . THR A 1 95 ? -7.505 5.822 3.944 1.00 90.31 95 THR A N 1
ATOM 703 C CA . THR A 1 95 ? -8.428 5.508 5.048 1.00 90.31 95 THR A CA 1
ATOM 704 C C . THR A 1 95 ? -7.756 4.691 6.149 1.00 90.31 95 THR A C 1
ATOM 706 O O . THR A 1 95 ? -8.068 4.855 7.321 1.00 90.31 95 THR A O 1
ATOM 709 N N . LEU A 1 96 ? -6.816 3.806 5.808 1.00 87.69 96 LEU A N 1
ATOM 710 C CA . LEU A 1 96 ? -6.066 3.070 6.828 1.00 87.69 96 LEU A CA 1
ATOM 711 C C . LEU A 1 96 ? -4.931 3.891 7.452 1.00 87.69 96 LEU A C 1
ATOM 713 O O . LEU A 1 96 ? -4.571 3.637 8.594 1.00 87.69 96 LEU A O 1
ATOM 717 N N . ALA A 1 97 ? -4.380 4.867 6.733 1.00 90.00 97 ALA A N 1
ATOM 718 C CA . ALA A 1 97 ? -3.249 5.702 7.143 1.00 90.00 97 ALA A CA 1
ATOM 719 C C . ALA A 1 97 ? -3.654 6.979 7.917 1.00 90.00 97 ALA A C 1
ATOM 721 O O . ALA A 1 97 ? -2.961 7.996 7.836 1.00 90.00 97 ALA A O 1
ATOM 722 N N . GLU A 1 98 ? -4.780 6.955 8.639 1.00 88.69 98 GLU A N 1
ATOM 723 C CA . GLU A 1 98 ? -5.351 8.136 9.313 1.00 88.69 98 GLU A CA 1
ATOM 724 C C . GLU A 1 98 ? -4.520 8.661 10.497 1.00 88.69 98 GLU A C 1
ATOM 726 O O . GLU A 1 98 ? -4.649 9.832 10.850 1.00 88.69 98 GLU A O 1
ATOM 731 N N . SER A 1 99 ? -3.666 7.831 11.106 1.00 88.62 99 SER A N 1
ATOM 732 C CA . SER A 1 99 ? -2.777 8.234 12.206 1.00 88.62 99 SER A CA 1
ATOM 733 C C . SER A 1 99 ? -1.309 7.942 11.900 1.00 88.62 99 SER A C 1
ATOM 735 O O . SER A 1 99 ? -0.993 7.090 11.064 1.00 88.62 99 SER A O 1
ATOM 737 N N . GLU A 1 100 ? -0.400 8.628 12.599 1.00 88.06 100 GLU A N 1
ATOM 738 C CA . GLU A 1 100 ? 1.046 8.405 12.468 1.00 88.06 100 GLU A CA 1
ATOM 739 C C . GLU A 1 100 ? 1.408 6.946 12.788 1.00 88.06 100 GLU A C 1
ATOM 741 O O . GLU A 1 100 ? 2.170 6.306 12.069 1.00 88.06 100 GLU A O 1
ATOM 746 N N . GLU A 1 101 ? 0.798 6.365 13.817 1.00 86.50 101 GLU A N 1
ATOM 747 C CA . GLU A 1 101 ? 1.020 4.974 14.208 1.00 86.50 101 GLU A CA 1
ATOM 748 C C . GLU A 1 101 ? 0.523 3.987 13.144 1.00 86.50 101 GLU A C 1
ATOM 750 O O . GLU A 1 101 ? 1.171 2.964 12.905 1.00 86.50 101 GLU A O 1
ATOM 755 N N . ALA A 1 102 ? -0.585 4.303 12.469 1.00 89.00 102 ALA A N 1
ATOM 756 C CA . ALA A 1 102 ? -1.091 3.509 11.357 1.00 89.00 102 ALA A CA 1
ATOM 757 C C . ALA A 1 102 ? -0.144 3.574 10.148 1.00 89.00 102 ALA A C 1
ATOM 759 O O . ALA A 1 102 ? 0.153 2.550 9.531 1.00 89.00 102 ALA A O 1
ATOM 760 N N . GLN A 1 103 ? 0.405 4.756 9.857 1.00 90.88 103 GLN A N 1
ATOM 761 C CA . GLN A 1 103 ? 1.435 4.945 8.832 1.00 90.88 103 GLN A CA 1
ATOM 762 C C . GLN A 1 103 ? 2.721 4.176 9.161 1.00 90.88 103 GLN A C 1
ATOM 764 O O . GLN A 1 103 ? 3.280 3.510 8.289 1.00 90.88 103 GLN A O 1
ATOM 769 N N . ILE A 1 104 ? 3.159 4.187 10.423 1.00 88.94 104 ILE A N 1
ATOM 770 C CA . ILE A 1 104 ? 4.295 3.380 10.891 1.00 88.94 104 ILE A CA 1
ATOM 771 C C . ILE A 1 104 ? 3.989 1.883 10.741 1.00 88.94 104 ILE A C 1
ATOM 773 O O . ILE A 1 104 ? 4.869 1.117 10.350 1.00 88.94 104 ILE A O 1
ATOM 777 N N . CYS A 1 105 ? 2.753 1.446 11.004 1.00 87.69 105 CYS A N 1
ATOM 778 C CA . CYS A 1 105 ? 2.345 0.055 10.796 1.00 87.69 105 CYS A CA 1
ATOM 779 C C . CYS A 1 105 ? 2.397 -0.343 9.313 1.00 87.69 105 CYS A C 1
ATOM 781 O O . CYS A 1 105 ? 2.940 -1.396 8.988 1.00 87.69 105 CYS A O 1
ATOM 783 N N . ILE A 1 106 ? 1.902 0.513 8.411 1.00 90.56 106 ILE A N 1
ATOM 784 C CA . ILE A 1 106 ? 2.018 0.314 6.956 1.00 90.56 106 ILE A CA 1
ATOM 785 C C . ILE A 1 106 ? 3.488 0.173 6.569 1.00 90.56 106 ILE A C 1
ATOM 787 O O . ILE A 1 106 ? 3.860 -0.749 5.843 1.00 90.56 106 ILE A O 1
ATOM 791 N N . LEU A 1 107 ? 4.326 1.080 7.073 1.00 89.25 107 LEU A N 1
ATOM 792 C CA . LEU A 1 107 ? 5.749 1.094 6.790 1.00 89.25 107 LEU A CA 1
ATOM 793 C C . LEU A 1 107 ? 6.406 -0.226 7.221 1.00 89.25 107 LEU A C 1
ATOM 795 O O . LEU A 1 107 ? 7.104 -0.836 6.415 1.00 89.25 107 LEU A O 1
ATOM 799 N N . LYS A 1 108 ? 6.128 -0.718 8.435 1.00 85.75 108 LYS A N 1
ATOM 800 C CA . LYS A 1 108 ? 6.613 -2.021 8.926 1.00 85.75 108 LYS A CA 1
ATOM 801 C C . LYS A 1 108 ? 6.219 -3.183 8.011 1.00 85.75 108 LYS A C 1
ATOM 803 O O . LYS A 1 108 ? 7.099 -3.924 7.581 1.00 85.75 108 LYS A O 1
ATOM 808 N N . SER A 1 109 ? 4.946 -3.292 7.628 1.00 87.12 109 SER A N 1
ATOM 809 C CA . SER A 1 109 ? 4.494 -4.350 6.711 1.00 87.12 109 SER A CA 1
ATOM 810 C C . SER A 1 109 ? 5.192 -4.272 5.342 1.00 87.12 109 SER A C 1
ATOM 812 O O . SER A 1 109 ? 5.520 -5.297 4.743 1.00 87.12 109 SER A O 1
ATOM 814 N N . VAL A 1 110 ? 5.483 -3.063 4.839 1.00 88.12 110 VAL A N 1
ATOM 815 C CA . VAL A 1 110 ? 6.268 -2.872 3.603 1.00 88.12 110 VAL A CA 1
ATOM 816 C C . VAL A 1 110 ? 7.713 -3.353 3.777 1.00 88.12 110 VAL A C 1
ATOM 818 O O . VAL A 1 110 ? 8.233 -4.022 2.878 1.00 88.12 110 VAL A O 1
ATOM 821 N N . PHE A 1 111 ? 8.354 -3.042 4.910 1.00 83.94 111 PHE A N 1
ATOM 822 C CA . PHE A 1 111 ? 9.703 -3.520 5.234 1.00 83.94 111 PHE A CA 1
ATOM 823 C C . PHE A 1 111 ? 9.766 -5.045 5.260 1.00 83.94 111 PHE A C 1
ATOM 825 O O . PHE A 1 111 ? 10.637 -5.629 4.620 1.00 83.94 111 PHE A O 1
ATOM 832 N N . GLU A 1 112 ? 8.821 -5.695 5.933 1.00 82.50 112 GLU A N 1
ATOM 833 C CA . GLU A 1 112 ? 8.774 -7.155 6.037 1.00 82.50 112 GLU A CA 1
ATOM 834 C C . GLU A 1 112 ? 8.612 -7.827 4.667 1.00 82.50 112 GLU A C 1
ATOM 836 O O . GLU A 1 112 ? 9.332 -8.777 4.341 1.00 82.50 112 GLU A O 1
ATOM 841 N N . LEU A 1 113 ? 7.725 -7.294 3.818 1.00 83.06 113 LEU A N 1
ATOM 842 C CA . LEU A 1 113 ? 7.471 -7.840 2.485 1.00 83.06 113 LEU A CA 1
ATOM 843 C C . LEU A 1 113 ? 8.703 -7.736 1.565 1.00 83.06 113 LEU A C 1
ATOM 845 O O . LEU A 1 113 ? 8.985 -8.644 0.768 1.00 83.06 113 LEU A O 1
ATOM 849 N N . TRP A 1 114 ? 9.456 -6.639 1.683 1.00 84.44 114 TRP A N 1
ATOM 850 C CA . TRP A 1 114 ? 10.547 -6.280 0.772 1.00 84.44 114 TRP A CA 1
ATOM 851 C C . TRP A 1 114 ? 11.944 -6.283 1.395 1.00 84.44 114 TRP A C 1
ATOM 853 O O . TRP A 1 114 ? 12.881 -5.788 0.770 1.00 84.44 114 TRP A O 1
ATOM 863 N N . ARG A 1 115 ? 12.126 -6.918 2.557 1.00 77.94 115 ARG A N 1
ATOM 864 C CA . ARG A 1 115 ? 13.419 -6.992 3.263 1.00 77.94 115 ARG A CA 1
ATOM 865 C C . ARG A 1 115 ? 14.581 -7.499 2.397 1.00 77.94 115 ARG A C 1
ATOM 867 O O . ARG A 1 115 ? 15.700 -7.006 2.505 1.00 77.94 115 ARG A O 1
ATOM 874 N N . ASP A 1 116 ? 14.312 -8.416 1.464 1.00 79.44 116 ASP A N 1
ATOM 875 C CA . ASP A 1 116 ? 15.337 -8.960 0.556 1.00 79.44 116 ASP A CA 1
ATOM 876 C C . ASP A 1 116 ? 15.524 -8.125 -0.726 1.00 79.44 116 ASP A C 1
ATOM 878 O O . ASP A 1 116 ? 16.382 -8.437 -1.547 1.00 79.44 116 ASP A O 1
ATOM 882 N N . HIS A 1 117 ? 14.698 -7.096 -0.955 1.00 83.88 117 HIS A N 1
ATOM 883 C CA . HIS A 1 117 ? 14.697 -6.297 -2.182 1.00 83.88 117 HIS A CA 1
ATOM 884 C C . HIS A 1 117 ? 14.713 -4.794 -1.877 1.00 83.88 117 HIS A C 1
ATOM 886 O O . HIS A 1 117 ? 13.739 -4.065 -2.062 1.00 83.88 117 HIS A O 1
ATOM 892 N N . GLN A 1 118 ? 15.897 -4.313 -1.515 1.00 81.69 118 GLN A N 1
ATOM 893 C CA . GLN A 1 118 ? 16.144 -2.943 -1.055 1.00 81.69 118 GLN A CA 1
ATOM 894 C C . GLN A 1 118 ? 15.699 -1.855 -2.042 1.00 81.69 118 GLN A C 1
ATOM 896 O O . GLN A 1 118 ? 15.016 -0.912 -1.654 1.00 81.69 118 GLN A O 1
ATOM 901 N N . GLN A 1 119 ? 16.006 -2.013 -3.335 1.00 84.50 119 GLN A N 1
ATOM 902 C CA . GLN A 1 119 ? 15.561 -1.055 -4.356 1.00 84.50 119 GLN A CA 1
ATOM 903 C C . GLN A 1 119 ? 14.033 -0.950 -4.438 1.00 84.50 119 GLN A C 1
ATOM 905 O O . GLN A 1 119 ? 13.512 0.152 -4.557 1.00 84.50 119 GLN A O 1
ATOM 910 N N . MET A 1 120 ? 13.319 -2.079 -4.343 1.00 86.19 120 MET A N 1
ATOM 911 C CA . MET A 1 120 ? 11.857 -2.115 -4.396 1.00 86.19 120 MET A CA 1
ATOM 912 C C . MET A 1 120 ? 11.248 -1.395 -3.192 1.00 86.19 120 MET A C 1
ATOM 914 O O . MET A 1 120 ? 10.348 -0.577 -3.336 1.00 86.19 120 MET A O 1
ATOM 918 N N . MET A 1 121 ? 11.783 -1.655 -2.005 1.00 86.69 121 MET A N 1
ATOM 919 C CA . MET A 1 121 ? 11.361 -0.993 -0.776 1.00 86.69 121 MET A CA 1
ATOM 920 C C . MET A 1 121 ? 11.488 0.535 -0.876 1.00 86.69 121 MET A C 1
ATOM 922 O O . MET A 1 121 ? 10.525 1.248 -0.607 1.00 86.69 121 MET A O 1
ATOM 926 N N . VAL A 1 122 ? 12.635 1.029 -1.351 1.00 85.56 122 VAL A N 1
ATOM 927 C CA . VAL A 1 122 ? 12.899 2.463 -1.554 1.00 85.56 122 VAL A CA 1
ATOM 928 C C . VAL A 1 122 ? 11.886 3.100 -2.504 1.00 85.56 122 VAL A C 1
ATOM 930 O O . VAL A 1 122 ? 11.274 4.109 -2.159 1.00 85.56 122 VAL A O 1
ATOM 933 N N . VAL A 1 123 ? 11.656 2.502 -3.677 1.00 89.25 123 VAL A N 1
ATOM 934 C CA . VAL A 1 123 ? 10.727 3.078 -4.663 1.00 89.25 123 VAL A CA 1
ATOM 935 C C . VAL A 1 123 ? 9.266 3.011 -4.211 1.00 89.25 123 VAL A C 1
ATOM 937 O O . VAL A 1 123 ? 8.471 3.868 -4.589 1.00 89.25 123 VAL A O 1
ATOM 940 N N . ILE A 1 124 ? 8.895 2.024 -3.390 1.00 90.31 124 ILE A N 1
ATOM 941 C CA . ILE A 1 124 ? 7.552 1.931 -2.807 1.00 90.31 124 ILE A CA 1
ATOM 942 C C . ILE A 1 124 ? 7.349 3.000 -1.733 1.00 90.31 124 ILE A C 1
ATOM 944 O O . ILE A 1 124 ? 6.313 3.663 -1.750 1.00 90.31 124 ILE A O 1
ATOM 948 N N . ILE A 1 125 ? 8.328 3.214 -0.850 1.00 89.69 125 ILE A N 1
ATOM 949 C CA . ILE A 1 125 ? 8.267 4.266 0.175 1.00 89.69 125 ILE A CA 1
ATOM 950 C C . ILE A 1 125 ? 8.207 5.650 -0.486 1.00 89.69 125 ILE A C 1
ATOM 952 O O . ILE A 1 125 ? 7.319 6.435 -0.159 1.00 89.69 125 ILE A O 1
ATOM 956 N N . ASP A 1 126 ? 9.068 5.921 -1.472 1.00 88.81 126 ASP A N 1
ATOM 957 C CA . ASP A 1 126 ? 9.036 7.161 -2.264 1.00 88.81 126 ASP A CA 1
ATOM 958 C C . ASP A 1 126 ? 7.666 7.375 -2.927 1.00 88.81 126 ASP A C 1
ATOM 960 O O . ASP A 1 126 ? 7.074 8.453 -2.836 1.00 88.81 126 ASP A O 1
ATOM 964 N N . LYS A 1 127 ? 7.102 6.323 -3.537 1.00 90.25 127 LYS A N 1
ATOM 965 C CA . LYS A 1 127 ? 5.762 6.382 -4.128 1.00 90.25 127 LYS A CA 1
ATOM 966 C C . LYS A 1 127 ? 4.697 6.706 -3.079 1.00 90.25 127 LYS A C 1
ATOM 968 O O . LYS A 1 127 ? 3.835 7.542 -3.347 1.00 90.25 127 LYS A O 1
ATOM 973 N N . MET A 1 128 ? 4.742 6.069 -1.911 1.00 91.81 128 MET A N 1
ATOM 974 C CA . MET A 1 128 ? 3.780 6.293 -0.831 1.00 91.81 128 MET A CA 1
ATOM 975 C C . MET A 1 128 ? 3.862 7.718 -0.270 1.00 91.81 128 MET A C 1
ATOM 977 O O . MET A 1 128 ? 2.811 8.334 -0.087 1.00 91.81 128 MET A O 1
ATOM 981 N N . LEU A 1 129 ? 5.068 8.271 -0.107 1.00 90.81 129 LEU A N 1
ATOM 982 C CA . LEU A 1 129 ? 5.295 9.668 0.281 1.00 90.81 129 LEU A CA 1
ATOM 983 C C . LEU A 1 129 ? 4.737 10.645 -0.768 1.00 90.81 129 LEU A C 1
ATOM 985 O O . LEU A 1 129 ? 3.924 11.508 -0.443 1.00 90.81 129 LEU A O 1
ATOM 989 N N . LYS A 1 130 ? 5.070 10.458 -2.054 1.00 89.38 130 LYS A N 1
ATOM 990 C CA . LYS A 1 130 ? 4.568 11.307 -3.158 1.00 89.38 130 LYS A CA 1
ATOM 991 C C . LYS A 1 130 ? 3.050 11.259 -3.323 1.00 89.38 130 LYS A C 1
ATOM 993 O O . LYS A 1 130 ? 2.446 12.221 -3.782 1.00 89.38 130 LYS A O 1
ATOM 998 N N . THR A 1 131 ? 2.425 10.137 -2.972 1.00 91.12 131 THR A N 1
ATOM 999 C CA . THR A 1 131 ? 0.957 9.996 -2.965 1.00 91.12 131 THR A CA 1
ATOM 1000 C C . THR A 1 131 ? 0.306 10.399 -1.639 1.00 91.12 131 THR A C 1
ATOM 1002 O O . THR A 1 131 ? -0.899 10.209 -1.482 1.00 91.12 131 THR A O 1
ATOM 1005 N N . GLN A 1 132 ? 1.078 10.939 -0.689 1.00 91.62 132 GLN A N 1
ATOM 1006 C CA . GLN A 1 132 ? 0.621 11.352 0.642 1.00 91.62 132 GLN A CA 1
ATOM 1007 C C . GLN A 1 132 ? -0.067 10.228 1.435 1.00 91.62 132 GLN A C 1
ATOM 1009 O O . GLN A 1 132 ? -0.937 10.492 2.266 1.00 91.62 132 GLN A O 1
ATOM 1014 N N . ILE A 1 133 ? 0.277 8.964 1.162 1.00 92.75 133 ILE A N 1
ATOM 1015 C CA . ILE A 1 133 ? -0.135 7.820 1.992 1.00 92.75 133 ILE A CA 1
ATOM 1016 C C . ILE A 1 133 ? 0.668 7.827 3.294 1.00 92.75 133 ILE A C 1
ATOM 1018 O O . ILE A 1 133 ? 0.112 7.558 4.352 1.00 92.75 133 ILE A O 1
ATOM 1022 N N . LEU A 1 134 ? 1.958 8.150 3.197 1.00 92.56 134 LEU A N 1
ATOM 1023 C CA . LEU A 1 134 ? 2.862 8.310 4.328 1.00 92.56 134 LEU A CA 1
ATOM 1024 C C . LEU A 1 134 ? 3.328 9.762 4.413 1.00 92.56 134 LEU A C 1
ATOM 1026 O O . LEU A 1 134 ? 3.448 10.439 3.390 1.00 92.56 134 LEU A O 1
ATOM 1030 N N . GLU A 1 135 ? 3.644 10.201 5.623 1.00 89.62 135 GLU A N 1
ATOM 1031 C CA . GLU A 1 135 ? 4.308 11.469 5.901 1.00 89.62 135 GLU A CA 1
ATOM 1032 C C . GLU A 1 135 ? 5.779 11.254 6.281 1.00 89.62 135 GLU A C 1
ATOM 1034 O O . GLU A 1 135 ? 6.168 10.212 6.817 1.00 89.62 135 GLU A O 1
ATOM 1039 N N . CYS A 1 136 ? 6.618 12.263 6.030 1.00 86.12 136 CYS A N 1
ATOM 1040 C CA . CYS A 1 136 ? 8.040 12.213 6.381 1.00 86.12 136 CYS A CA 1
ATOM 1041 C C . CYS A 1 136 ? 8.264 12.049 7.894 1.00 86.12 136 CYS A C 1
ATOM 1043 O O . CYS A 1 136 ? 9.219 11.386 8.294 1.00 86.12 136 CYS A O 1
ATOM 1045 N N . SER A 1 137 ? 7.380 12.626 8.719 1.00 86.56 137 SER A N 1
ATOM 1046 C CA . SER A 1 137 ? 7.342 12.450 10.178 1.00 86.56 137 SER A CA 1
ATOM 1047 C C . SER A 1 137 ? 7.206 10.974 10.543 1.00 86.56 137 SER A C 1
ATOM 1049 O O . SER A 1 137 ? 8.092 10.431 11.194 1.00 86.56 137 SER A O 1
ATOM 1051 N N . ALA A 1 138 ? 6.184 10.296 10.017 1.00 86.94 138 ALA A N 1
ATOM 1052 C CA . ALA A 1 138 ? 5.936 8.882 10.276 1.00 86.94 138 ALA A CA 1
ATOM 1053 C C . ALA A 1 138 ? 7.106 7.989 9.832 1.00 86.94 138 ALA A C 1
ATOM 1055 O O . ALA A 1 138 ? 7.461 7.042 10.533 1.00 86.94 138 ALA A O 1
ATOM 1056 N N . VAL A 1 139 ? 7.744 8.295 8.695 1.00 84.19 139 VAL A N 1
ATOM 1057 C CA . VAL A 1 139 ? 8.931 7.553 8.233 1.00 84.19 139 VAL A CA 1
ATOM 1058 C C . VAL A 1 139 ? 10.120 7.755 9.175 1.00 84.19 139 VAL A C 1
ATOM 1060 O O . VAL A 1 139 ? 10.775 6.778 9.543 1.00 84.19 139 VAL A O 1
ATOM 1063 N N . ALA A 1 140 ? 10.377 8.991 9.609 1.00 82.06 140 ALA A N 1
ATOM 1064 C CA . ALA A 1 140 ? 11.446 9.296 10.556 1.00 82.06 140 ALA A CA 1
ATOM 1065 C C . ALA A 1 140 ? 11.196 8.650 11.930 1.00 82.06 140 ALA A C 1
ATOM 1067 O O . ALA A 1 140 ? 12.082 7.984 12.470 1.00 82.06 140 ALA A O 1
ATOM 1068 N N . THR A 1 141 ? 9.979 8.784 12.465 1.00 83.00 141 THR A N 1
ATOM 1069 C CA . THR A 1 141 ? 9.543 8.183 13.732 1.00 83.00 141 THR A CA 1
ATOM 1070 C C . THR A 1 141 ? 9.626 6.658 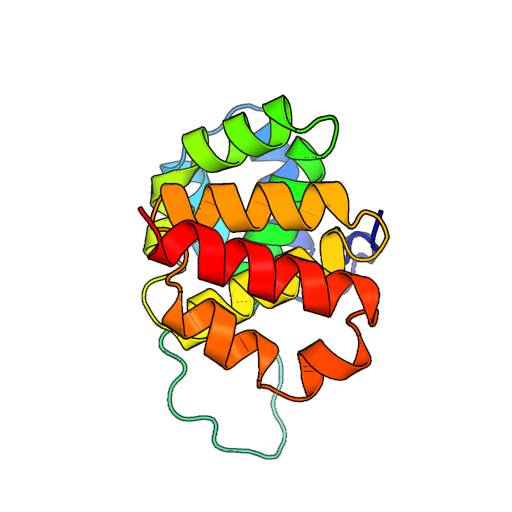13.673 1.00 83.00 141 THR A C 1
ATOM 1072 O O . THR A 1 141 ? 10.173 6.030 14.581 1.00 83.00 141 THR A O 1
ATOM 1075 N N . GLY A 1 142 ? 9.133 6.052 12.588 1.00 75.44 142 GLY A N 1
ATOM 1076 C CA . GLY A 1 142 ? 9.201 4.611 12.358 1.00 75.44 142 GLY A CA 1
ATOM 1077 C C . GLY A 1 142 ? 10.642 4.107 12.361 1.00 75.44 142 GLY A C 1
ATOM 1078 O O . GLY A 1 142 ? 10.981 3.223 13.143 1.00 75.44 142 GLY A O 1
ATOM 1079 N N . TYR A 1 143 ? 11.516 4.725 11.564 1.00 73.38 143 TYR A N 1
ATOM 1080 C CA . TYR A 1 143 ? 12.926 4.339 11.489 1.00 73.38 143 TYR A CA 1
ATOM 1081 C C . TYR A 1 143 ? 13.673 4.533 12.821 1.00 73.38 143 TYR A C 1
ATOM 1083 O O . TYR A 1 143 ? 14.500 3.703 13.207 1.00 73.38 143 TYR A O 1
ATOM 1091 N N . SER A 1 144 ? 13.355 5.604 13.557 1.00 68.38 144 SER A N 1
ATOM 1092 C CA . SER A 1 144 ? 13.913 5.861 14.887 1.00 68.38 144 SER A CA 1
ATOM 1093 C C . SER A 1 144 ? 13.468 4.829 15.932 1.00 68.38 144 SER A C 1
ATOM 1095 O O . SER A 1 144 ? 14.091 4.726 16.995 1.00 68.38 144 SER A O 1
ATOM 1097 N N . ARG A 1 145 ? 12.396 4.068 15.676 1.00 69.81 145 ARG A N 1
ATOM 1098 C CA . ARG A 1 145 ? 11.925 3.021 16.580 1.00 69.81 145 ARG A CA 1
ATOM 1099 C C . ARG A 1 145 ? 12.807 1.781 16.416 1.00 69.81 145 ARG A C 1
ATOM 1101 O O . ARG A 1 145 ? 12.890 1.198 15.338 1.00 69.81 145 ARG A O 1
ATOM 1108 N N . ARG A 1 146 ? 13.427 1.346 17.522 1.0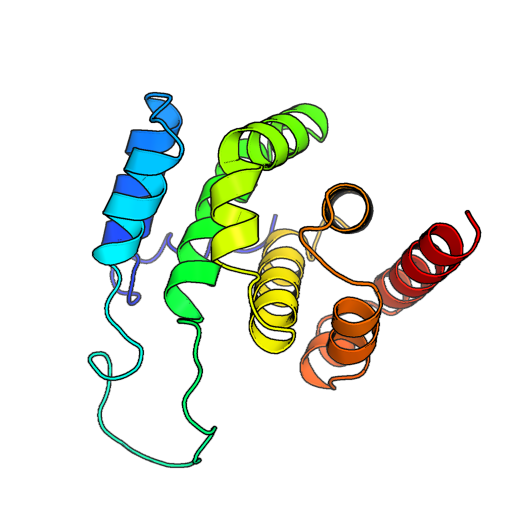0 53.09 146 ARG A N 1
ATOM 1109 C CA . ARG A 1 146 ? 14.445 0.270 17.576 1.00 53.09 146 ARG A CA 1
ATOM 1110 C C . ARG A 1 146 ? 14.053 -1.049 16.893 1.00 53.09 146 ARG A C 1
ATOM 1112 O O . ARG A 1 146 ? 14.938 -1.806 16.510 1.00 53.09 146 ARG A O 1
ATOM 1119 N N . GLU A 1 147 ? 12.760 -1.319 16.735 1.00 54.25 147 GLU A N 1
ATOM 1120 C CA . GLU A 1 147 ? 12.240 -2.509 16.048 1.00 54.25 147 GLU A CA 1
ATOM 1121 C C . GLU A 1 147 ? 12.614 -2.539 14.559 1.00 54.25 147 GLU A C 1
ATOM 1123 O O . GLU A 1 147 ? 12.923 -3.598 14.027 1.00 54.25 147 GLU A O 1
ATOM 1128 N N . MET A 1 148 ? 12.661 -1.383 13.889 1.00 53.22 148 MET A N 1
ATOM 1129 C CA . MET A 1 148 ? 13.000 -1.303 12.462 1.00 53.22 148 MET A CA 1
ATOM 1130 C C . MET A 1 148 ? 14.516 -1.237 12.250 1.00 53.22 148 MET A C 1
ATOM 1132 O O . MET A 1 148 ? 15.007 -1.669 11.215 1.00 53.22 148 MET A O 1
ATOM 1136 N N . SER A 1 149 ? 15.278 -0.768 13.242 1.00 50.69 149 SER A N 1
ATOM 1137 C CA . SER A 1 149 ? 16.740 -0.638 13.168 1.00 50.69 149 SER A CA 1
ATOM 1138 C C . SER A 1 149 ? 17.488 -1.978 13.267 1.00 50.69 149 SER A C 1
ATOM 1140 O O . SER A 1 149 ? 18.607 -2.076 12.777 1.00 50.69 149 SER A O 1
ATOM 1142 N N . HIS A 1 150 ? 16.898 -2.996 13.906 1.00 50.91 150 HIS A N 1
ATOM 1143 C CA . HIS A 1 150 ? 17.487 -4.342 14.008 1.00 50.91 150 HIS A CA 1
ATOM 1144 C C . HIS A 1 150 ? 17.184 -5.225 12.786 1.00 50.91 150 HIS A C 1
ATOM 1146 O O . HIS A 1 150 ? 17.998 -6.077 12.437 1.00 50.91 150 HIS A O 1
ATOM 1152 N N . GLU A 1 151 ? 16.031 -5.014 12.144 1.00 50.75 151 GLU A N 1
ATOM 1153 C CA . GLU A 1 151 ? 15.617 -5.722 10.923 1.00 50.75 151 GLU A CA 1
ATOM 1154 C C . GLU A 1 151 ? 16.174 -5.037 9.657 1.00 50.75 151 GLU A C 1
ATOM 1156 O O . GLU A 1 151 ? 16.418 -5.685 8.637 1.00 50.75 151 GLU A O 1
ATOM 1161 N N . ALA A 1 152 ? 16.417 -3.721 9.708 1.00 53.03 152 ALA A N 1
ATOM 1162 C CA . ALA A 1 152 ? 17.011 -2.975 8.607 1.00 53.03 152 ALA A CA 1
ATOM 1163 C C . ALA A 1 152 ? 18.512 -3.258 8.487 1.00 53.03 152 ALA A C 1
ATOM 1165 O O . ALA A 1 152 ? 19.296 -3.048 9.412 1.00 53.03 152 ALA A O 1
ATOM 1166 N N . SER A 1 153 ? 18.939 -3.648 7.286 1.00 58.97 153 SER A N 1
ATOM 1167 C CA . SER A 1 153 ? 20.361 -3.679 6.955 1.00 58.97 153 SER A CA 1
ATOM 1168 C C . SER A 1 153 ? 20.953 -2.259 7.053 1.00 58.97 153 SER A C 1
ATOM 1170 O O . SER A 1 153 ? 20.263 -1.276 6.742 1.00 58.97 153 SER A O 1
ATOM 1172 N N . PRO A 1 154 ? 22.239 -2.099 7.418 1.00 59.41 154 PRO A N 1
ATOM 1173 C CA . PRO A 1 154 ? 22.914 -0.799 7.403 1.00 59.41 154 PRO A CA 1
ATOM 1174 C C . PRO A 1 154 ? 22.775 -0.063 6.061 1.00 59.41 154 PRO A C 1
ATOM 1176 O O . PRO A 1 154 ? 22.688 1.161 6.028 1.00 59.41 154 PRO A O 1
ATOM 1179 N N . SER A 1 155 ? 22.681 -0.797 4.947 1.00 56.41 155 SER A N 1
ATOM 1180 C CA . SER A 1 155 ? 22.438 -0.214 3.624 1.00 56.41 155 SER A CA 1
ATOM 1181 C C . SER A 1 155 ? 21.022 0.354 3.485 1.00 56.41 155 SER A C 1
ATOM 1183 O O . SER A 1 155 ? 20.864 1.457 2.977 1.00 56.41 155 SER A O 1
ATOM 1185 N N . SER A 1 156 ? 19.997 -0.351 3.978 1.00 58.09 156 SER A N 1
ATOM 1186 C CA . SER A 1 156 ? 18.592 0.098 3.981 1.00 58.09 156 SER A CA 1
ATOM 1187 C C . SER A 1 156 ? 18.427 1.448 4.667 1.00 58.09 156 SER A C 1
ATOM 1189 O O . SER A 1 156 ? 17.690 2.312 4.205 1.00 58.09 156 SER A O 1
ATOM 1191 N N . SER A 1 157 ? 19.157 1.605 5.766 1.00 61.34 157 SER A N 1
ATOM 1192 C CA . SER A 1 157 ? 19.154 2.782 6.621 1.00 61.34 157 SER A CA 1
ATOM 1193 C C . SER A 1 157 ? 19.570 4.042 5.870 1.00 61.34 157 SER A C 1
ATOM 1195 O O . SER A 1 157 ? 18.847 5.031 5.892 1.00 61.34 157 SER A O 1
ATOM 1197 N N . ILE A 1 158 ? 20.690 3.977 5.144 1.00 63.44 158 ILE A N 1
ATOM 1198 C CA . ILE A 1 158 ? 21.212 5.095 4.345 1.00 63.44 158 ILE A CA 1
ATOM 1199 C C . ILE A 1 158 ? 20.190 5.517 3.283 1.00 63.44 158 ILE A C 1
ATOM 1201 O O . ILE A 1 158 ? 19.873 6.696 3.171 1.00 63.44 158 ILE A O 1
ATOM 1205 N N . PHE A 1 159 ? 19.586 4.556 2.579 1.00 64.44 159 PHE A N 1
ATOM 1206 C CA . PHE A 1 159 ? 18.631 4.871 1.518 1.00 64.44 159 PHE A CA 1
ATOM 1207 C C . PHE A 1 159 ? 17.325 5.494 2.021 1.00 64.44 159 PHE A C 1
ATOM 1209 O O . PHE A 1 159 ? 16.735 6.307 1.318 1.00 64.44 159 PHE A O 1
ATOM 1216 N N . ILE A 1 160 ? 16.847 5.137 3.215 1.00 64.44 160 ILE A N 1
ATOM 1217 C CA . ILE A 1 160 ? 15.637 5.754 3.785 1.00 64.44 160 ILE A CA 1
ATOM 1218 C C . ILE A 1 160 ? 15.908 7.211 4.143 1.00 64.44 160 ILE A C 1
ATOM 1220 O O . ILE A 1 160 ? 15.085 8.070 3.834 1.00 64.44 160 ILE A O 1
ATOM 1224 N N . TYR A 1 161 ? 17.065 7.496 4.748 1.00 68.00 161 TYR A N 1
ATOM 1225 C CA . TYR A 1 161 ? 17.474 8.873 5.009 1.00 68.00 161 TYR A CA 1
ATOM 1226 C C . TYR A 1 161 ? 17.616 9.666 3.714 1.00 68.00 161 TYR A C 1
ATOM 1228 O O . TYR A 1 161 ? 17.107 10.782 3.653 1.00 68.00 161 TYR A O 1
ATOM 1236 N N . ASP A 1 162 ? 18.197 9.075 2.667 1.00 66.88 162 ASP A N 1
ATOM 1237 C CA . ASP A 1 162 ? 18.278 9.709 1.350 1.00 66.88 162 ASP A CA 1
ATOM 1238 C C . ASP A 1 162 ? 16.882 9.998 0.778 1.00 66.88 162 ASP A C 1
ATOM 1240 O O . ASP A 1 162 ? 16.637 11.099 0.299 1.00 66.88 162 ASP A O 1
ATOM 1244 N N . VAL A 1 163 ? 15.930 9.062 0.866 1.00 67.00 163 VAL A N 1
ATOM 1245 C CA . VAL A 1 163 ? 14.549 9.266 0.383 1.00 67.00 163 VAL A CA 1
ATOM 1246 C C . VAL A 1 163 ? 13.834 10.363 1.165 1.00 67.00 163 VAL A C 1
ATOM 1248 O O . VAL A 1 163 ? 13.201 11.228 0.558 1.00 67.00 163 VAL A O 1
ATOM 1251 N N . VAL A 1 164 ? 13.926 10.355 2.497 1.00 67.62 164 VAL A N 1
ATOM 1252 C CA . VAL A 1 164 ? 13.308 11.385 3.346 1.00 67.62 164 VAL A CA 1
ATOM 1253 C C . VAL A 1 164 ? 13.929 12.750 3.055 1.00 67.62 164 VAL A C 1
ATOM 1255 O O . VAL A 1 164 ? 13.205 13.730 2.890 1.00 67.62 164 VAL A O 1
ATOM 1258 N N . TRP A 1 165 ? 15.255 12.811 2.936 1.00 67.75 165 TRP A N 1
ATOM 1259 C CA . TRP A 1 165 ? 15.982 14.039 2.636 1.00 67.75 165 TRP A CA 1
ATOM 1260 C C . TRP A 1 165 ? 15.654 14.579 1.237 1.00 67.75 165 TRP A C 1
ATOM 1262 O O . TRP A 1 165 ? 15.353 15.764 1.089 1.00 67.75 165 TRP A O 1
ATOM 1272 N N . LEU A 1 166 ? 15.626 13.715 0.218 1.00 63.62 166 LEU A N 1
ATOM 1273 C CA . LEU A 1 166 ? 15.243 14.077 -1.150 1.00 63.62 166 LEU A CA 1
ATOM 1274 C C . LEU A 1 166 ? 13.787 14.537 -1.240 1.00 63.62 166 LEU A C 1
ATOM 127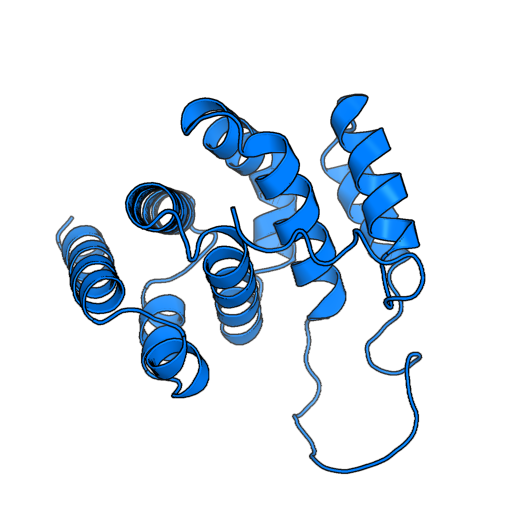6 O O . LEU A 1 166 ? 13.506 15.487 -1.960 1.00 63.62 166 LEU A O 1
ATOM 1280 N N . THR A 1 167 ? 12.870 13.910 -0.502 1.00 62.53 167 THR A N 1
ATOM 1281 C CA . THR A 1 167 ? 11.448 14.294 -0.510 1.00 62.53 167 THR A CA 1
ATOM 1282 C C . THR A 1 167 ? 11.217 15.652 0.161 1.00 62.53 167 THR A C 1
ATOM 1284 O O . THR A 1 167 ? 10.319 16.374 -0.243 1.00 62.53 167 THR A O 1
ATOM 1287 N N . GLN A 1 168 ? 12.031 16.021 1.156 1.00 59.94 168 GLN A N 1
ATOM 1288 C CA . GLN A 1 168 ? 11.977 17.333 1.824 1.00 59.94 168 GLN A CA 1
ATOM 1289 C C . GLN A 1 168 ? 12.698 18.449 1.042 1.00 59.94 168 GLN A C 1
ATOM 1291 O O . GLN A 1 168 ? 12.546 19.622 1.371 1.00 59.94 168 GLN A O 1
ATOM 1296 N N . SER A 1 169 ? 13.519 18.095 0.046 1.00 56.97 169 SER A N 1
ATOM 1297 C CA . SER A 1 169 ? 14.341 19.045 -0.722 1.00 56.97 169 SER A CA 1
ATOM 1298 C C . SER A 1 169 ? 13.667 19.576 -1.999 1.00 56.97 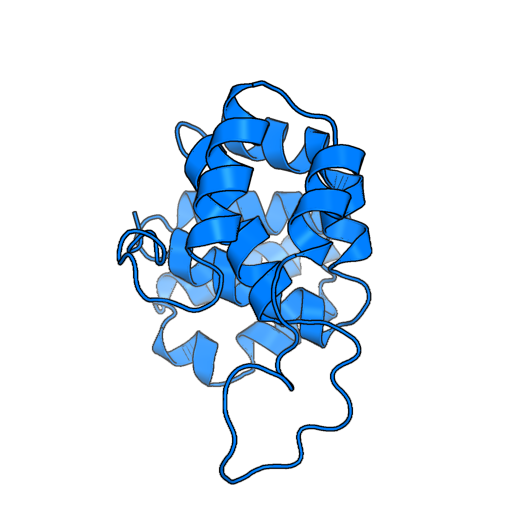169 SER A C 1
ATOM 1300 O O . SER A 1 169 ? 14.300 20.323 -2.745 1.00 56.97 169 SER A O 1
ATOM 1302 N N . PHE A 1 170 ? 12.405 19.214 -2.249 1.00 45.34 170 PHE A N 1
ATOM 1303 C CA . PHE A 1 170 ? 11.567 19.693 -3.356 1.00 45.34 170 PHE A CA 1
ATOM 1304 C C . PHE A 1 170 ? 10.246 20.250 -2.825 1.00 45.34 170 PHE A C 1
ATOM 1306 O O . PHE A 1 170 ? 9.730 21.196 -3.462 1.00 45.34 170 PHE A O 1
#

Radius of gyration: 15.66 Å; chains: 1; bounding box: 39×41×42 Å

pLDDT: mean 76.7, std 16.63, range [34.16, 93.75]

InterPro domains:
  IPR015174 MIF4G-like, type 2 [PF09090] (4-141)
  IPR016024 Armadillo-type fold [SSF48371] (5-164)
  IPR027159 Nuclear cap-binding protein subunit 1 [PTHR12412] (13-141)